Protein AF-A0A815WQB6-F1 (afdb_monomer)

Foldseek 3Di:
DDPDDPPDDPDDLVPDPQLVCLQVVHDSDCVVVVVVVVVLCVQLVDPDDDPVSVVVSVVVVVVVVVVVVVCVVVVNDDDDDDPVVVVVSVVVSCVSPVD

Secondary structure (DSSP, 8-state):
------PPPSS-GGGSTTHHHHHTT--SSSHHHHHHHHHHHHHH--SS--HHHHHHHHHHHHHHHHHHHHHHHTTPPPPPPPHHHHHHHHHHHHHHHH-

pLDDT: mean 89.4, std 11.17, range [44.22, 97.81]

Mean predicted aligned error: 6.38 Å

Structure (mmCIF, N/CA/C/O backbone):
data_AF-A0A815WQB6-F1
#
_entry.id   AF-A0A815WQB6-F1
#
loop_
_atom_site.group_PDB
_atom_site.id
_atom_site.type_symbol
_atom_site.label_atom_id
_atom_site.label_alt_id
_atom_site.label_comp_id
_atom_site.label_asym_id
_atom_site.label_entity_id
_ato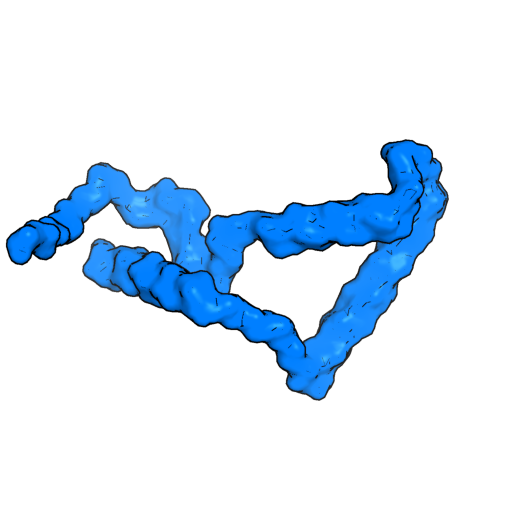m_site.label_seq_id
_atom_site.pdbx_PDB_ins_code
_atom_site.Cartn_x
_atom_site.Cartn_y
_atom_site.Cartn_z
_atom_site.occupancy
_atom_site.B_iso_or_equiv
_atom_site.auth_seq_id
_atom_site.auth_comp_id
_atom_site.auth_asym_id
_atom_site.auth_atom_id
_atom_site.pdbx_PDB_model_num
ATOM 1 N N . ASN A 1 1 ? 22.387 13.788 -32.265 1.00 44.22 1 ASN A N 1
ATOM 2 C CA . ASN A 1 1 ? 23.661 13.842 -31.507 1.00 44.22 1 ASN A CA 1
ATOM 3 C C . ASN A 1 1 ? 23.358 14.444 -30.141 1.00 44.22 1 ASN A C 1
ATOM 5 O O . ASN A 1 1 ? 23.039 15.615 -30.108 1.00 44.22 1 ASN A O 1
ATOM 9 N N . LEU A 1 2 ? 23.217 13.725 -29.022 1.00 44.25 2 LEU A N 1
ATOM 10 C CA . LEU A 1 2 ? 24.049 12.668 -28.434 1.00 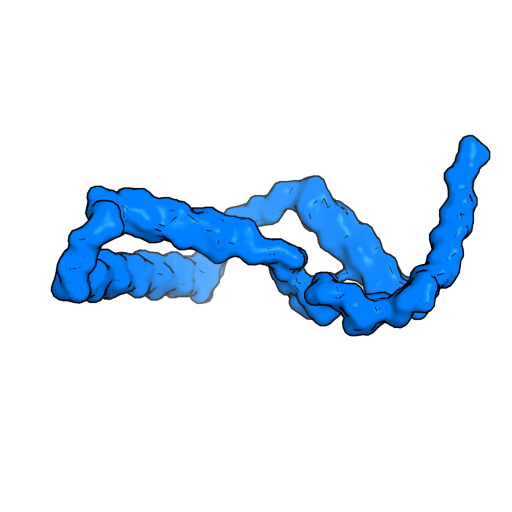44.25 2 LEU A CA 1
ATOM 11 C C . LEU A 1 2 ? 23.166 11.519 -27.897 1.00 44.25 2 LEU A C 1
ATOM 13 O O . LEU A 1 2 ? 22.707 11.538 -26.757 1.00 44.25 2 LEU A O 1
ATOM 17 N N . GLY A 1 3 ? 22.919 10.501 -28.722 1.00 46.59 3 GLY A N 1
ATOM 18 C CA . GLY A 1 3 ? 22.377 9.223 -28.258 1.00 46.59 3 GLY A CA 1
ATOM 19 C C . GLY A 1 3 ? 23.493 8.423 -27.597 1.00 46.59 3 GLY A C 1
ATOM 20 O O . GLY A 1 3 ? 24.026 7.499 -28.203 1.00 46.59 3 GLY A O 1
ATOM 21 N N . GLY A 1 4 ? 23.909 8.823 -26.394 1.00 53.75 4 GLY A N 1
ATOM 22 C CA . GLY A 1 4 ? 24.901 8.073 -25.633 1.00 53.75 4 GLY A CA 1
ATOM 23 C C . GLY A 1 4 ? 24.378 6.662 -25.372 1.00 53.75 4 GLY A C 1
ATOM 24 O O . GLY A 1 4 ? 23.362 6.496 -24.692 1.00 53.75 4 GLY A O 1
ATOM 25 N N . ARG A 1 5 ? 25.051 5.640 -25.921 1.00 61.66 5 ARG A N 1
ATOM 26 C CA . ARG A 1 5 ? 24.864 4.247 -25.491 1.00 61.66 5 ARG A CA 1
ATOM 27 C C . ARG A 1 5 ? 24.966 4.242 -23.968 1.00 61.66 5 ARG A C 1
ATOM 29 O O . ARG A 1 5 ? 25.966 4.708 -23.428 1.00 61.66 5 ARG A O 1
ATOM 36 N N . ARG A 1 6 ? 23.929 3.760 -23.277 1.00 67.50 6 ARG A N 1
ATOM 37 C CA . ARG A 1 6 ? 23.993 3.588 -21.822 1.00 67.50 6 ARG A CA 1
ATOM 38 C C . ARG A 1 6 ? 25.177 2.675 -21.531 1.00 67.50 6 ARG A C 1
ATOM 40 O O . ARG A 1 6 ? 25.174 1.524 -21.960 1.00 67.50 6 ARG A O 1
ATOM 47 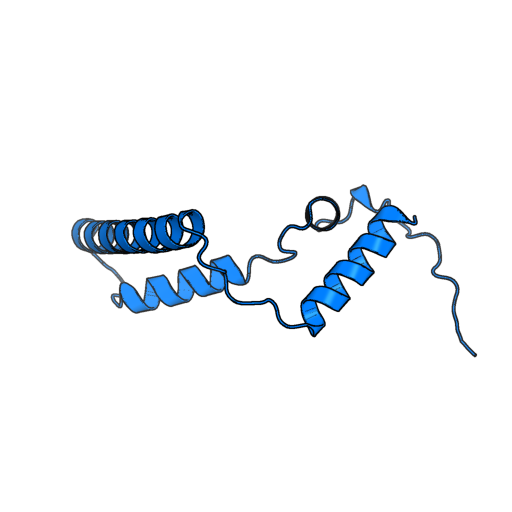N N . GLY A 1 7 ? 26.201 3.218 -20.877 1.00 72.19 7 GLY A N 1
ATOM 48 C CA . GLY A 1 7 ? 27.326 2.425 -20.403 1.00 72.19 7 GLY A CA 1
ATOM 49 C C . GLY A 1 7 ? 26.828 1.346 -19.447 1.00 72.19 7 GLY A C 1
ATOM 50 O O . GLY A 1 7 ? 25.775 1.507 -18.819 1.00 72.19 7 GLY A O 1
ATOM 51 N N . LYS A 1 8 ? 27.574 0.243 -19.344 1.00 78.31 8 LYS A N 1
ATOM 52 C CA . LYS A 1 8 ? 27.279 -0.773 -18.331 1.00 78.31 8 LYS A CA 1
ATOM 53 C C . LYS A 1 8 ? 27.293 -0.101 -16.949 1.00 78.31 8 LYS A C 1
ATOM 55 O O . LYS A 1 8 ? 28.208 0.684 -16.682 1.00 78.31 8 LYS A O 1
ATOM 60 N N . PRO A 1 9 ? 26.286 -0.347 -16.095 1.00 82.38 9 PRO A N 1
ATOM 61 C CA . PRO A 1 9 ? 26.269 0.226 -14.759 1.00 82.38 9 PRO A CA 1
ATOM 62 C C . PRO A 1 9 ? 27.495 -0.259 -13.977 1.00 82.38 9 PRO A C 1
ATOM 64 O O . PRO A 1 9 ? 27.940 -1.392 -14.143 1.00 82.38 9 PRO A O 1
ATOM 67 N N . LYS A 1 10 ? 28.046 0.608 -13.119 1.00 87.44 10 LYS A N 1
ATOM 68 C CA . LYS A 1 10 ? 29.211 0.278 -12.277 1.00 87.44 10 LYS A CA 1
ATOM 69 C C . LYS A 1 10 ? 28.921 -0.869 -11.302 1.00 87.44 10 LYS A C 1
ATOM 71 O O . LYS A 1 10 ? 29.827 -1.606 -10.933 1.00 87.44 10 LYS A O 1
ATOM 76 N N . PHE A 1 11 ? 27.661 -1.002 -10.898 1.00 87.25 11 PHE A N 1
ATOM 77 C CA . PHE A 1 11 ? 27.178 -2.034 -9.993 1.00 87.25 11 PHE A CA 1
ATOM 78 C C . PHE A 1 11 ? 26.100 -2.861 -10.679 1.00 87.25 11 PHE A C 1
ATOM 80 O O . PHE A 1 11 ? 25.344 -2.338 -11.502 1.00 87.25 11 PHE A O 1
ATOM 87 N N . SER A 1 12 ? 26.029 -4.139 -10.307 1.00 89.31 12 SER A N 1
ATOM 88 C CA . SER A 1 12 ? 24.992 -5.050 -10.785 1.00 89.31 12 SER A CA 1
ATOM 89 C C . SER A 1 12 ? 23.605 -4.472 -10.524 1.00 89.31 12 SER A C 1
ATOM 91 O O . SER A 1 12 ? 23.364 -3.900 -9.461 1.00 89.31 12 SER A O 1
ATOM 93 N N . LEU A 1 13 ? 22.678 -4.642 -11.466 1.00 87.69 13 LEU A N 1
ATOM 94 C CA . LEU A 1 13 ? 21.310 -4.139 -11.311 1.00 87.69 13 LEU A CA 1
ATOM 95 C C . LEU A 1 13 ? 20.587 -4.775 -10.121 1.00 87.69 13 LEU A C 1
ATOM 97 O O . LEU A 1 13 ? 19.791 -4.109 -9.476 1.00 87.69 13 LEU A O 1
ATOM 101 N N . GLN A 1 14 ? 20.932 -6.015 -9.775 1.00 89.81 14 GLN A N 1
ATOM 102 C CA . GLN A 1 14 ? 20.416 -6.746 -8.616 1.00 89.81 14 GLN A CA 1
ATOM 103 C C . GLN A 1 14 ? 20.746 -6.062 -7.281 1.00 89.81 14 GLN A C 1
ATOM 105 O O . GLN A 1 14 ? 20.065 -6.301 -6.293 1.00 89.81 14 GLN A O 1
ATOM 110 N N . LEU A 1 15 ? 21.770 -5.201 -7.247 1.00 90.44 15 LEU A N 1
ATOM 111 C CA . LEU A 1 15 ? 22.125 -4.414 -6.064 1.00 90.44 15 LEU A CA 1
ATOM 112 C C . LEU A 1 15 ? 21.294 -3.133 -5.930 1.00 90.44 15 LEU A C 1
ATOM 114 O O . LEU A 1 15 ? 21.482 -2.386 -4.976 1.00 90.44 15 LEU A O 1
ATOM 118 N N . TRP A 1 16 ? 20.425 -2.819 -6.891 1.00 89.94 16 TRP A N 1
ATOM 119 C CA . TRP A 1 16 ? 19.583 -1.633 -6.800 1.00 89.94 16 TRP A CA 1
ATOM 120 C C . TRP A 1 16 ? 18.389 -1.923 -5.893 1.00 89.94 16 TRP A C 1
ATOM 122 O O . TRP A 1 16 ? 17.645 -2.868 -6.142 1.00 89.94 16 TRP A O 1
ATOM 132 N N . ASP A 1 17 ? 18.127 -1.043 -4.926 1.00 88.50 17 ASP A N 1
ATOM 133 C CA . ASP A 1 17 ? 17.042 -1.190 -3.938 1.00 88.50 17 ASP A CA 1
ATOM 134 C C . ASP A 1 17 ? 15.652 -1.443 -4.551 1.00 88.50 17 ASP A C 1
ATOM 136 O O . ASP A 1 17 ? 14.765 -2.027 -3.929 1.00 88.50 17 ASP A O 1
ATOM 140 N N . ILE A 1 18 ? 15.438 -0.989 -5.788 1.00 89.81 18 ILE A N 1
ATOM 141 C CA . ILE A 1 18 ? 14.163 -1.116 -6.500 1.00 89.81 18 ILE A CA 1
ATOM 142 C C . ILE A 1 18 ? 14.111 -2.298 -7.472 1.00 89.81 18 ILE A C 1
ATOM 144 O O . ILE A 1 18 ? 13.057 -2.510 -8.069 1.00 89.81 18 ILE A O 1
ATOM 148 N N . TYR A 1 19 ? 15.210 -3.029 -7.680 1.00 92.50 19 TYR A N 1
ATOM 149 C CA . TYR A 1 19 ? 15.315 -4.046 -8.731 1.00 92.50 19 TYR A CA 1
ATOM 150 C C . TYR A 1 19 ? 14.215 -5.097 -8.616 1.00 92.50 19 TYR A C 1
ATOM 152 O O . TYR A 1 19 ? 13.412 -5.247 -9.537 1.00 92.50 19 TYR A O 1
ATOM 160 N N . GLU A 1 20 ? 14.110 -5.728 -7.445 1.00 92.94 20 GLU A N 1
ATOM 161 C CA . GLU A 1 20 ? 13.125 -6.780 -7.190 1.00 92.94 20 GLU A CA 1
ATOM 162 C C . GLU A 1 20 ? 11.691 -6.263 -7.369 1.00 92.94 20 GLU A C 1
ATOM 164 O O . GLU A 1 20 ? 10.845 -6.882 -8.009 1.00 92.94 20 GLU A O 1
ATOM 169 N N . ARG A 1 21 ? 11.425 -5.045 -6.884 1.00 92.88 21 ARG A N 1
ATOM 170 C CA . ARG A 1 21 ? 10.113 -4.405 -7.033 1.00 92.88 21 ARG A CA 1
ATOM 171 C C . ARG A 1 21 ? 9.765 -4.149 -8.495 1.00 92.88 21 ARG A C 1
ATOM 173 O O . ARG A 1 21 ? 8.611 -4.294 -8.876 1.00 92.88 21 ARG A O 1
ATOM 180 N N . VAL A 1 22 ? 10.741 -3.757 -9.310 1.00 93.06 22 VAL A N 1
ATOM 181 C CA . VAL A 1 22 ? 10.539 -3.473 -10.735 1.00 93.06 22 VAL A CA 1
ATOM 182 C C . VAL A 1 22 ? 10.283 -4.754 -11.529 1.00 93.06 22 VAL A C 1
ATOM 184 O O . VAL A 1 22 ? 9.404 -4.750 -12.390 1.00 93.06 22 VAL A O 1
ATOM 187 N N . ILE A 1 23 ? 11.010 -5.844 -11.261 1.00 92.88 23 ILE A N 1
ATOM 188 C CA . ILE A 1 23 ? 10.803 -7.111 -11.984 1.00 92.88 23 ILE A CA 1
ATOM 189 C C . ILE A 1 23 ? 9.479 -7.787 -11.595 1.00 92.88 23 ILE A C 1
ATOM 191 O O . ILE A 1 23 ? 8.833 -8.375 -12.461 1.00 92.88 23 ILE A O 1
ATOM 195 N N . GLN A 1 24 ? 9.034 -7.618 -10.344 1.00 93.12 24 GLN A N 1
ATOM 196 C CA . GLN A 1 24 ? 7.768 -8.144 -9.816 1.00 93.12 24 GLN A CA 1
ATOM 197 C C . GLN A 1 24 ? 6.544 -7.231 -10.063 1.00 93.12 24 GLN A C 1
ATOM 199 O O . GLN A 1 24 ? 5.470 -7.494 -9.529 1.00 93.12 24 GLN A O 1
ATOM 204 N N . ASP A 1 25 ? 6.683 -6.142 -10.830 1.00 90.81 25 ASP A N 1
ATOM 205 C CA . ASP A 1 25 ? 5.617 -5.146 -11.068 1.00 90.81 25 ASP A CA 1
ATOM 206 C C . ASP A 1 25 ? 5.016 -4.525 -9.784 1.00 90.81 25 ASP A C 1
ATOM 208 O O . ASP A 1 25 ? 3.860 -4.090 -9.749 1.00 90.81 25 ASP A O 1
ATOM 212 N N . LEU A 1 26 ? 5.811 -4.428 -8.717 1.00 91.19 26 LEU A N 1
ATOM 213 C CA . LEU A 1 26 ? 5.419 -3.813 -7.451 1.00 91.19 26 LEU A CA 1
ATOM 214 C C . LEU A 1 26 ? 5.592 -2.287 -7.462 1.00 91.19 26 LEU A C 1
ATOM 216 O O . LEU A 1 26 ? 6.259 -1.687 -8.311 1.00 91.19 26 LEU A O 1
ATOM 220 N N . SER A 1 27 ? 5.008 -1.617 -6.462 1.00 88.31 27 SER A N 1
ATOM 221 C CA . SER A 1 27 ? 5.228 -0.183 -6.274 1.00 88.31 27 SER A CA 1
ATOM 222 C C . SER A 1 27 ? 6.703 0.106 -5.972 1.00 88.31 27 SER A C 1
ATOM 224 O O . SER A 1 27 ? 7.308 -0.505 -5.089 1.00 88.31 27 SER A O 1
ATOM 226 N N . ARG A 1 28 ? 7.271 1.079 -6.693 1.00 89.56 28 ARG A N 1
ATOM 227 C CA . ARG A 1 28 ? 8.667 1.524 -6.528 1.00 89.56 28 ARG A CA 1
ATOM 228 C C . ARG A 1 28 ? 8.919 2.272 -5.224 1.00 89.56 28 ARG A C 1
ATOM 230 O O . ARG A 1 28 ? 10.037 2.266 -4.732 1.00 89.56 28 ARG A O 1
ATOM 237 N N . SER A 1 29 ? 7.892 2.936 -4.704 1.00 87.12 29 SER A N 1
ATOM 238 C CA . SER A 1 29 ? 7.947 3.688 -3.456 1.00 87.12 29 SER A CA 1
ATOM 239 C C . SER A 1 29 ? 6.802 3.295 -2.526 1.00 87.12 29 SER A C 1
ATOM 241 O O . SER A 1 29 ? 5.859 2.590 -2.908 1.00 87.12 29 SER A O 1
ATOM 243 N N . ASN A 1 30 ? 6.901 3.772 -1.293 1.00 89.75 30 ASN A N 1
ATOM 244 C CA . ASN A 1 30 ? 5.941 3.628 -0.205 1.00 89.75 30 ASN A CA 1
ATOM 245 C C . ASN A 1 30 ? 4.849 4.722 -0.209 1.00 89.75 30 ASN A C 1
ATOM 247 O O . ASN A 1 30 ? 4.040 4.743 0.711 1.00 89.75 30 ASN A O 1
ATOM 251 N N . ASN A 1 31 ? 4.758 5.591 -1.228 1.00 90.19 31 ASN A N 1
ATOM 252 C CA . ASN A 1 31 ? 3.812 6.725 -1.254 1.00 90.19 31 ASN A CA 1
ATOM 253 C C . ASN A 1 31 ? 2.352 6.324 -0.970 1.00 90.19 31 ASN A C 1
ATOM 255 O O . ASN A 1 31 ? 1.592 7.097 -0.394 1.00 90.19 31 ASN A O 1
ATOM 259 N N . ALA A 1 32 ? 1.932 5.131 -1.403 1.00 89.56 32 ALA A N 1
ATOM 260 C CA . ALA A 1 32 ? 0.588 4.627 -1.120 1.00 89.56 32 ALA A CA 1
ATOM 261 C C . ALA A 1 32 ? 0.381 4.368 0.382 1.00 89.56 32 ALA A C 1
ATOM 263 O O . ALA A 1 32 ? -0.670 4.701 0.924 1.00 89.56 32 ALA A O 1
ATOM 264 N N . VAL A 1 33 ? 1.403 3.827 1.050 1.00 92.38 33 VAL A N 1
ATOM 265 C CA . VAL A 1 33 ? 1.424 3.606 2.499 1.00 92.38 33 VAL A CA 1
ATOM 266 C C . VAL A 1 33 ? 1.441 4.949 3.222 1.00 92.38 33 VAL A C 1
ATOM 268 O O . VAL A 1 33 ? 0.597 5.176 4.077 1.00 92.38 33 VAL A O 1
ATOM 271 N N . GLU A 1 34 ? 2.306 5.885 2.830 1.00 95.62 34 GLU A N 1
ATOM 272 C CA . GLU A 1 34 ? 2.348 7.235 3.417 1.00 95.62 34 GLU A CA 1
ATOM 273 C C . GLU A 1 34 ? 1.005 7.966 3.280 1.00 95.62 34 GLU A C 1
ATOM 275 O O . GLU A 1 34 ? 0.499 8.544 4.242 1.00 95.62 34 GLU A O 1
ATOM 280 N N . GLY A 1 35 ? 0.379 7.880 2.102 1.00 94.81 35 GLY A N 1
ATOM 281 C CA . GLY A 1 35 ? -0.953 8.426 1.860 1.00 94.81 35 GLY A CA 1
ATOM 282 C C . GLY A 1 35 ? -2.026 7.776 2.737 1.00 94.81 35 GLY A C 1
ATOM 283 O O . GLY A 1 35 ? -2.898 8.477 3.257 1.00 94.81 35 GLY A O 1
ATOM 284 N N . TRP A 1 36 ? -1.952 6.458 2.951 1.00 94.81 36 TRP A N 1
ATOM 285 C CA . TRP A 1 36 ? -2.846 5.760 3.875 1.00 94.81 36 TRP A CA 1
ATOM 286 C C . TRP A 1 36 ? -2.610 6.189 5.330 1.00 94.81 36 TRP A C 1
ATOM 288 O O . TRP A 1 36 ? -3.582 6.533 6.000 1.00 94.81 36 TRP A O 1
ATOM 298 N N . HIS A 1 37 ? -1.355 6.272 5.792 1.00 95.44 37 HIS A N 1
ATOM 299 C CA . HIS A 1 37 ? -1.002 6.765 7.131 1.00 95.44 37 HIS A CA 1
ATOM 300 C C . HIS A 1 37 ? -1.539 8.183 7.354 1.00 95.44 37 HIS A C 1
ATOM 302 O O . HIS A 1 37 ? -2.165 8.456 8.375 1.00 95.44 37 HIS A O 1
ATOM 308 N N . HIS A 1 38 ? -1.361 9.078 6.381 1.00 96.19 38 HIS A N 1
ATOM 309 C CA . HIS A 1 38 ? -1.885 10.441 6.446 1.00 96.19 38 HIS A CA 1
ATOM 310 C C . HIS A 1 38 ? -3.420 10.459 6.543 1.00 96.19 38 HIS A C 1
ATOM 312 O O . HIS A 1 38 ? -3.993 11.123 7.408 1.00 96.19 38 HIS A O 1
ATOM 318 N N . ALA A 1 39 ? -4.110 9.683 5.703 1.00 94.81 39 ALA A N 1
ATOM 319 C CA . ALA A 1 39 ? -5.566 9.571 5.750 1.00 94.81 39 ALA A CA 1
ATOM 320 C C . ALA A 1 39 ? -6.074 8.920 7.048 1.00 94.81 39 ALA A C 1
ATOM 322 O O . ALA A 1 39 ? -7.152 9.266 7.529 1.00 94.81 39 ALA A O 1
ATOM 323 N N . PHE A 1 40 ? -5.343 7.954 7.604 1.00 95.38 40 PHE A N 1
ATOM 324 C CA . PHE A 1 40 ? -5.671 7.321 8.878 1.00 95.38 40 PHE A CA 1
ATOM 325 C C . PHE A 1 40 ? -5.475 8.292 10.045 1.00 95.38 40 PHE A C 1
ATOM 327 O O . PHE A 1 40 ? -6.390 8.456 10.845 1.00 95.38 40 PHE A O 1
ATOM 334 N N . ASN A 1 41 ? -4.361 9.026 10.087 1.00 94.94 41 ASN A N 1
ATOM 335 C CA . ASN A 1 41 ? -4.121 10.070 11.087 1.00 94.94 41 ASN A CA 1
ATOM 336 C C . ASN A 1 41 ? -5.231 11.130 11.079 1.00 94.94 41 ASN A C 1
ATOM 338 O O . ASN A 1 41 ? -5.735 11.496 12.139 1.00 94.94 41 ASN A O 1
ATOM 342 N N . ASN A 1 42 ? -5.684 11.549 9.893 1.00 94.25 42 ASN A N 1
ATOM 343 C CA . ASN A 1 42 ? -6.818 12.466 9.763 1.00 94.25 42 ASN A CA 1
ATOM 344 C C . ASN A 1 42 ? -8.141 11.861 10.254 1.00 94.25 42 ASN A C 1
ATOM 346 O O . ASN A 1 42 ? -8.977 12.585 10.780 1.00 94.25 42 ASN A O 1
ATOM 350 N N . ARG A 1 43 ? -8.345 10.546 10.111 1.00 93.38 43 ARG A N 1
ATOM 351 C CA . ARG A 1 43 ? -9.538 9.844 10.621 1.00 93.38 43 ARG A CA 1
ATOM 352 C C . ARG A 1 43 ? -9.505 9.647 12.134 1.00 93.38 43 ARG A C 1
ATOM 354 O O . ARG A 1 43 ? -10.545 9.748 12.777 1.00 93.38 43 ARG A O 1
ATOM 361 N N . VAL A 1 44 ? -8.329 9.379 12.699 1.00 95.25 44 VAL A N 1
ATOM 362 C CA . VAL A 1 44 ? -8.123 9.346 14.152 1.00 95.25 44 VAL A CA 1
ATOM 363 C C . VAL A 1 44 ? -8.353 10.740 14.736 1.00 95.25 44 VAL A C 1
ATOM 365 O O . VAL A 1 44 ? -8.990 10.852 15.778 1.00 95.25 44 VAL A O 1
ATOM 368 N N . SER A 1 45 ? -7.869 11.791 14.057 1.00 92.56 45 SER A N 1
ATOM 369 C CA . SER A 1 45 ? -8.073 13.215 14.377 1.00 92.56 45 SER A CA 1
ATOM 370 C C . SER A 1 45 ? -7.757 13.604 15.831 1.00 92.56 45 SER A C 1
ATOM 372 O O . SER A 1 45 ? -8.260 14.601 16.350 1.00 92.56 45 SER A O 1
ATOM 374 N N . ILE A 1 46 ? -6.929 12.812 16.514 1.00 92.56 46 ILE A N 1
ATOM 375 C CA . ILE A 1 46 ? -6.545 12.995 17.913 1.00 92.56 46 ILE A CA 1
ATOM 376 C C . ILE A 1 46 ? -5.028 12.839 17.985 1.00 92.56 46 ILE A C 1
ATOM 378 O O . ILE A 1 46 ? -4.493 11.817 17.567 1.00 92.56 46 ILE A O 1
ATOM 382 N N . LYS A 1 47 ? -4.339 13.837 18.549 1.00 90.69 47 LYS A N 1
ATOM 383 C CA . LYS A 1 47 ? -2.870 13.854 18.659 1.00 90.69 47 LYS A CA 1
ATOM 384 C C . LYS A 1 47 ? -2.325 12.726 19.549 1.00 90.69 47 LYS A C 1
ATOM 386 O O . LYS A 1 47 ? -1.314 12.118 19.221 1.00 90.69 47 LYS A O 1
ATOM 391 N N . HIS A 1 48 ? -3.013 12.444 20.658 1.00 94.25 48 HIS A N 1
ATOM 392 C CA . HIS A 1 48 ? -2.646 11.411 21.634 1.00 94.25 48 HIS A CA 1
ATOM 393 C C . HIS A 1 48 ? -3.890 10.606 22.057 1.00 94.25 48 HIS A C 1
ATOM 395 O O . HIS A 1 48 ? -4.480 10.875 23.107 1.00 94.25 48 HIS A O 1
ATOM 401 N N . PRO A 1 49 ? -4.377 9.674 21.220 1.00 93.50 49 PRO A N 1
ATOM 402 C CA . PRO A 1 49 ? -5.538 8.862 21.559 1.00 93.50 49 PRO A CA 1
ATOM 403 C C . PRO A 1 49 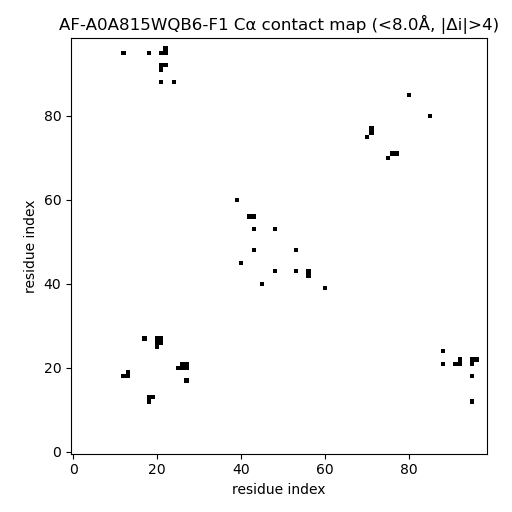? -5.186 7.871 22.672 1.00 93.50 49 PRO A C 1
ATOM 405 O O . PRO A 1 49 ? -4.104 7.289 22.682 1.00 93.50 49 PRO A O 1
ATOM 408 N N . SER A 1 50 ? -6.126 7.621 23.588 1.00 97.31 50 SER A N 1
ATOM 409 C CA . SER A 1 50 ? -6.004 6.467 24.481 1.00 97.31 50 SER A CA 1
ATOM 410 C C . SER A 1 50 ? -6.047 5.169 23.671 1.00 97.31 50 SER A C 1
ATOM 412 O O . SER A 1 50 ? -6.646 5.129 22.592 1.00 97.31 50 SER A O 1
ATOM 414 N N . ILE A 1 51 ? -5.480 4.090 24.214 1.00 96.75 51 ILE A N 1
ATOM 415 C CA . ILE A 1 51 ? -5.452 2.770 23.560 1.00 96.75 51 ILE A CA 1
ATOM 416 C C . ILE A 1 51 ? -6.860 2.345 23.121 1.00 96.75 51 ILE A C 1
ATOM 418 O O . ILE A 1 51 ? -7.053 1.928 21.985 1.00 96.75 51 ILE A O 1
ATOM 422 N N . THR A 1 52 ? -7.875 2.545 23.965 1.00 97.81 52 THR A N 1
ATOM 423 C CA . THR A 1 52 ? -9.270 2.216 23.636 1.00 97.81 52 THR A CA 1
ATOM 424 C C . THR A 1 52 ? -9.811 3.028 22.457 1.00 97.81 52 THR A C 1
ATOM 426 O O . THR A 1 52 ? -10.540 2.494 21.621 1.00 97.81 52 THR A O 1
ATOM 429 N N . LYS A 1 53 ? -9.481 4.325 22.365 1.00 95.75 53 LYS A N 1
ATOM 430 C CA . LYS A 1 53 ? -9.898 5.170 21.232 1.00 95.75 53 LYS A CA 1
ATOM 431 C C . LYS A 1 53 ? -9.174 4.761 19.953 1.00 95.75 53 LYS A C 1
ATOM 433 O O . LYS A 1 53 ? -9.815 4.663 18.908 1.00 95.75 53 LYS A O 1
ATOM 438 N N . LEU A 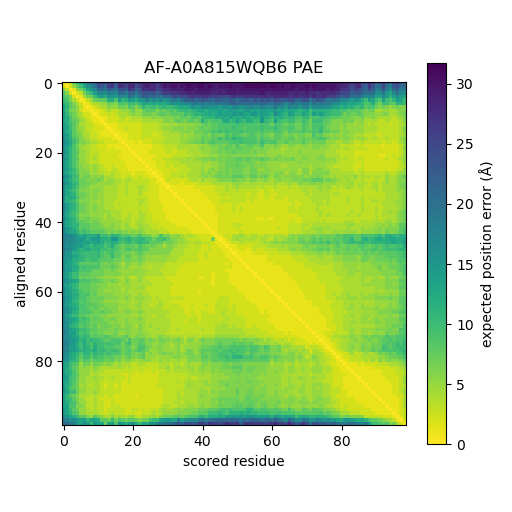1 54 ? -7.876 4.478 20.047 1.00 96.25 54 LEU A N 1
ATOM 439 C CA . LEU A 1 54 ? -7.081 3.999 18.922 1.00 96.25 54 LEU A CA 1
ATOM 440 C C . LEU A 1 54 ? -7.608 2.654 18.405 1.00 96.25 54 LEU A C 1
ATOM 442 O O . LEU A 1 54 ? -7.861 2.531 17.211 1.00 96.25 54 LEU A O 1
ATOM 446 N N . ALA A 1 55 ? -7.878 1.694 19.292 1.00 97.44 55 ALA A N 1
ATOM 447 C CA . ALA A 1 55 ? -8.441 0.392 18.936 1.00 97.44 55 ALA A CA 1
ATOM 448 C C . ALA A 1 55 ? -9.778 0.531 18.191 1.00 97.44 55 ALA A C 1
ATOM 450 O O . ALA A 1 55 ? -9.974 -0.088 17.150 1.00 97.44 55 ALA A O 1
ATOM 451 N N . LYS A 1 56 ? -10.672 1.416 18.653 1.00 96.88 56 LYS A N 1
ATOM 452 C CA . LYS A 1 56 ? -11.929 1.712 17.942 1.00 96.88 56 LYS A CA 1
ATOM 453 C C . LYS A 1 56 ? -11.690 2.277 16.540 1.00 96.88 56 LYS A C 1
ATOM 455 O O . LYS A 1 56 ? -12.431 1.938 15.621 1.00 96.88 56 LYS A O 1
ATOM 460 N N . CYS A 1 57 ? -10.682 3.131 16.362 1.00 96.56 57 CYS A N 1
ATOM 461 C CA . CYS A 1 57 ? -10.330 3.662 15.043 1.00 96.56 57 CYS A CA 1
ATOM 462 C C . CYS A 1 57 ? -9.763 2.569 14.129 1.00 96.56 57 CYS A C 1
ATOM 464 O O . CYS A 1 57 ? -10.154 2.501 12.969 1.00 96.56 57 CYS A O 1
ATOM 466 N N . ILE A 1 58 ? -8.910 1.687 14.660 1.00 96.62 58 ILE A N 1
ATOM 467 C CA . ILE A 1 58 ? -8.353 0.545 13.923 1.00 96.62 58 ILE A CA 1
ATOM 468 C C . ILE A 1 58 ? -9.466 -0.409 13.476 1.00 96.62 58 ILE A C 1
ATOM 470 O O . ILE A 1 58 ? -9.508 -0.771 12.307 1.00 96.62 58 ILE A O 1
ATOM 474 N N . LEU A 1 59 ? -10.415 -0.752 14.352 1.00 97.75 59 LEU A N 1
ATOM 475 C CA . LEU A 1 59 ? -11.540 -1.629 13.998 1.00 97.75 59 LEU A CA 1
ATOM 476 C C . LEU A 1 59 ? -12.402 -1.044 12.869 1.00 97.75 59 LEU A C 1
ATOM 478 O O . LEU A 1 59 ? -12.806 -1.757 11.950 1.00 97.75 59 LEU A O 1
ATOM 482 N N . ARG A 1 60 ? -12.652 0.272 12.900 1.00 96.38 60 ARG A N 1
ATOM 483 C CA . ARG A 1 60 ? -13.359 0.974 11.814 1.00 96.38 60 ARG A CA 1
ATOM 484 C C . ARG A 1 60 ? -12.559 0.961 10.513 1.00 96.38 60 ARG A C 1
ATOM 486 O O . ARG A 1 60 ? -13.139 0.785 9.445 1.00 96.38 60 ARG A O 1
ATOM 493 N N . GLU A 1 61 ? -11.245 1.152 10.599 1.00 96.12 61 GLU A N 1
ATOM 494 C CA . GLU A 1 61 ? -10.350 1.097 9.443 1.00 96.12 61 GLU A CA 1
ATOM 495 C C . GLU A 1 61 ? -10.336 -0.292 8.807 1.00 96.12 61 GLU A C 1
ATOM 497 O O . GLU A 1 61 ? -10.455 -0.403 7.589 1.00 96.12 61 GLU A O 1
ATOM 502 N N . GLN A 1 62 ? -10.267 -1.337 9.632 1.00 97.00 62 GLN A N 1
ATOM 503 C CA . GLN A 1 62 ? -10.336 -2.725 9.195 1.00 97.00 62 GLN A CA 1
ATOM 504 C C . GLN A 1 62 ? -11.665 -3.017 8.492 1.00 97.00 62 GLN A C 1
ATOM 506 O O . GLN A 1 62 ? -11.653 -3.520 7.374 1.00 97.00 62 GLN A O 1
ATOM 511 N N . SER A 1 63 ? -12.795 -2.615 9.084 1.00 97.56 63 SER A N 1
ATOM 512 C CA . SER A 1 63 ? -14.119 -2.799 8.463 1.00 97.56 63 SER A CA 1
ATOM 513 C C . SER A 1 63 ? -14.184 -2.145 7.076 1.00 97.56 63 SER A C 1
ATOM 515 O O . SER A 1 63 ? -14.720 -2.706 6.124 1.00 97.56 63 SER A O 1
ATOM 517 N N . ARG A 1 64 ? -13.598 -0.948 6.928 1.00 95.00 64 ARG A N 1
ATOM 518 C CA . ARG A 1 64 ? -13.524 -0.253 5.635 1.00 95.00 64 ARG A CA 1
ATOM 519 C C . ARG A 1 64 ? -12.639 -0.995 4.633 1.00 95.00 64 ARG A C 1
ATOM 521 O O . ARG A 1 64 ? -13.002 -1.090 3.464 1.00 95.00 64 ARG A O 1
ATOM 528 N N . PHE A 1 65 ? -11.502 -1.513 5.085 1.00 94.62 65 PHE A N 1
ATOM 529 C CA . PHE A 1 65 ? -10.590 -2.289 4.251 1.00 94.62 65 PHE A CA 1
ATOM 530 C C . PHE A 1 65 ? -11.228 -3.592 3.753 1.00 94.62 65 PHE A C 1
ATOM 532 O O . PHE A 1 65 ? -11.064 -3.948 2.587 1.00 94.62 65 PHE A O 1
ATOM 539 N N . GLU A 1 66 ? -11.987 -4.281 4.604 1.00 97.44 66 GLU A N 1
ATOM 540 C CA . GLU A 1 66 ? -12.736 -5.488 4.241 1.00 97.44 66 GLU A CA 1
ATOM 541 C C . GLU A 1 66 ? -13.779 -5.188 3.158 1.00 97.44 66 GLU A C 1
ATOM 543 O O . GLU A 1 66 ? -13.816 -5.878 2.141 1.00 97.44 66 GLU A O 1
ATOM 548 N N . ILE A 1 67 ? -14.544 -4.098 3.302 1.00 96.38 67 ILE A N 1
ATOM 549 C CA . ILE A 1 67 ? -15.505 -3.648 2.281 1.00 96.38 67 ILE A CA 1
ATOM 550 C C . ILE A 1 67 ? -14.806 -3.354 0.947 1.00 96.38 67 ILE A C 1
ATOM 552 O O . ILE A 1 67 ? -15.261 -3.805 -0.107 1.00 96.38 67 ILE A O 1
ATOM 556 N N . ASP A 1 68 ? -13.701 -2.604 0.972 1.00 94.06 68 ASP A N 1
ATOM 557 C CA . ASP A 1 68 ? -12.944 -2.280 -0.241 1.00 94.06 68 ASP A CA 1
ATOM 558 C C . ASP A 1 68 ? -12.366 -3.553 -0.895 1.00 94.06 68 ASP A C 1
ATOM 560 O O . ASP A 1 68 ? -12.371 -3.679 -2.121 1.00 94.06 68 ASP A O 1
ATOM 564 N N . THR A 1 69 ? -11.927 -4.524 -0.090 1.00 95.31 69 THR A N 1
ATOM 565 C CA . THR A 1 69 ? -11.408 -5.817 -0.561 1.00 95.31 69 THR A CA 1
ATOM 566 C C . THR A 1 69 ? -12.500 -6.656 -1.218 1.00 95.31 69 THR A C 1
ATOM 568 O O . THR A 1 69 ? -12.295 -7.157 -2.323 1.00 95.31 69 THR A O 1
ATOM 571 N N . GLU A 1 70 ? -13.672 -6.773 -0.593 1.00 97.19 70 GLU A N 1
ATOM 572 C CA . GLU A 1 70 ? -14.810 -7.498 -1.169 1.00 97.19 70 GLU A CA 1
ATOM 573 C C . GLU A 1 70 ? -15.308 -6.846 -2.457 1.00 97.19 70 GLU A C 1
ATOM 575 O O . GLU A 1 70 ? -15.587 -7.529 -3.441 1.00 97.19 70 GLU A O 1
ATOM 580 N N . ARG A 1 71 ? -15.315 -5.510 -2.519 1.00 95.81 71 ARG A N 1
ATOM 581 C CA . ARG A 1 71 ? -15.635 -4.791 -3.755 1.00 95.81 71 ARG A CA 1
ATOM 582 C C . ARG A 1 71 ? -14.687 -5.161 -4.897 1.00 95.81 71 ARG A C 1
ATOM 584 O O . ARG A 1 71 ? -15.143 -5.318 -6.027 1.00 95.81 71 ARG A O 1
ATOM 591 N N . LEU A 1 72 ? -13.386 -5.274 -4.625 1.00 95.56 72 LEU A N 1
ATOM 592 C CA . LEU A 1 72 ? -12.401 -5.694 -5.627 1.00 95.56 72 LEU A CA 1
ATOM 593 C C . LEU A 1 72 ? -12.589 -7.169 -6.015 1.00 95.56 72 LEU A C 1
ATOM 595 O O . LEU A 1 72 ? -12.542 -7.492 -7.200 1.00 95.56 72 LEU A O 1
ATOM 599 N N . ARG A 1 73 ? -12.864 -8.051 -5.043 1.00 96.06 73 ARG A N 1
ATOM 600 C CA . ARG A 1 73 ? -13.168 -9.475 -5.288 1.00 96.06 73 ARG A CA 1
ATOM 601 C C . ARG A 1 73 ? -14.406 -9.662 -6.163 1.00 96.06 73 ARG A C 1
ATOM 603 O O . ARG A 1 73 ? -14.396 -10.509 -7.048 1.00 96.06 73 ARG A O 1
ATOM 610 N N . ALA A 1 74 ? -15.422 -8.821 -5.988 1.00 97.19 74 ALA A N 1
ATOM 611 C CA . ALA A 1 74 ? -16.638 -8.797 -6.802 1.00 97.19 74 ALA A C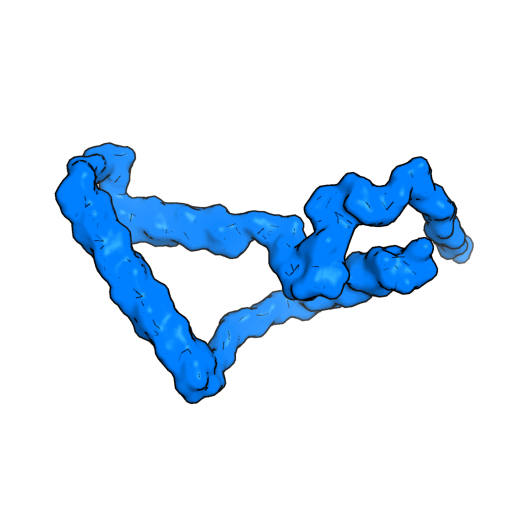A 1
ATOM 612 C C . ALA A 1 74 ? -16.437 -8.221 -8.225 1.00 97.19 74 ALA A C 1
ATOM 614 O O . ALA A 1 74 ? -17.410 -7.957 -8.929 1.00 97.19 74 ALA A O 1
ATOM 615 N N . GLY A 1 75 ? -15.193 -7.988 -8.659 1.00 95.81 75 GLY A N 1
ATOM 616 C CA . GLY A 1 75 ? -14.865 -7.463 -9.990 1.00 95.81 75 GLY A CA 1
ATOM 617 C C . GLY A 1 75 ? -14.792 -5.937 -10.069 1.00 95.81 75 GLY A C 1
ATOM 618 O O . GLY A 1 75 ? -14.593 -5.377 -11.154 1.00 95.81 75 GLY A O 1
ATOM 619 N N . GLY A 1 76 ? -14.913 -5.245 -8.932 1.00 94.50 76 GLY A N 1
ATOM 620 C CA . GLY A 1 76 ? -14.647 -3.817 -8.846 1.00 94.50 76 GLY A CA 1
ATOM 621 C C . GLY A 1 76 ? -13.225 -3.497 -9.304 1.00 94.50 76 GLY A C 1
ATOM 622 O O . GLY A 1 76 ? -12.275 -4.213 -9.001 1.00 94.50 76 GLY A O 1
ATOM 623 N N . GLN A 1 77 ? -13.073 -2.403 -10.045 1.00 89.62 77 GLN A N 1
ATOM 624 C CA . GLN A 1 77 ? -11.774 -2.006 -10.579 1.00 89.62 77 GLN A CA 1
ATOM 625 C C . GLN A 1 77 ? -11.096 -0.981 -9.663 1.00 89.62 77 GLN A C 1
ATOM 627 O O . GLN A 1 77 ? -11.748 -0.024 -9.222 1.00 89.62 77 GLN A O 1
ATOM 632 N N . PRO A 1 78 ? -9.790 -1.132 -9.382 1.00 86.88 78 PRO A N 1
ATOM 633 C CA . PRO A 1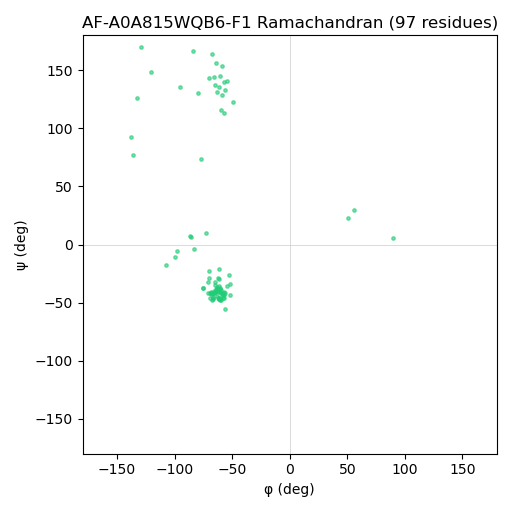 78 ? -9.044 -0.132 -8.638 1.00 86.88 78 PRO A CA 1
ATOM 634 C C . PRO A 1 78 ? -8.898 1.154 -9.459 1.00 86.88 78 PRO A C 1
ATOM 636 O O . PRO A 1 78 ? -9.065 1.185 -10.681 1.00 86.88 78 PRO A O 1
ATOM 639 N N . LYS A 1 79 ? -8.537 2.250 -8.784 1.00 85.62 79 LYS A N 1
ATOM 640 C CA . LYS A 1 79 ? -8.233 3.508 -9.473 1.00 85.62 79 LYS A CA 1
ATOM 641 C C . LYS A 1 79 ? -7.091 3.293 -10.464 1.00 85.62 79 LYS A C 1
ATOM 643 O O . LYS A 1 79 ? -6.022 2.807 -10.096 1.00 85.62 79 LYS A O 1
ATOM 648 N N . LYS A 1 80 ? -7.307 3.721 -11.708 1.00 87.75 80 LYS A N 1
ATOM 649 C CA . LYS A 1 80 ? -6.296 3.627 -12.760 1.00 87.75 80 LYS A CA 1
ATOM 650 C C . LYS A 1 80 ? -5.057 4.444 -12.394 1.00 87.75 80 LYS A C 1
ATOM 652 O O . LYS A 1 80 ? -5.151 5.596 -11.961 1.00 87.75 80 LYS A O 1
ATOM 657 N N . LYS A 1 81 ? -3.883 3.852 -12.612 1.00 87.62 81 LYS A N 1
ATOM 658 C CA . LYS A 1 81 ? -2.598 4.533 -12.462 1.00 87.62 81 LYS A CA 1
ATOM 659 C C . LYS A 1 81 ? -2.469 5.641 -13.511 1.00 87.62 81 LYS A C 1
ATOM 661 O O . LYS A 1 81 ? -2.930 5.515 -14.641 1.00 87.62 81 LYS A O 1
ATOM 666 N N . LYS A 1 82 ? -1.836 6.765 -13.156 1.00 91.75 82 LYS A N 1
ATOM 667 C CA . LYS A 1 82 ? -1.575 7.821 -14.148 1.00 91.75 82 LYS A CA 1
ATOM 668 C C . LYS A 1 82 ? -0.612 7.295 -15.215 1.00 91.75 82 LYS A C 1
ATOM 670 O O . LYS A 1 82 ? 0.418 6.707 -14.878 1.00 91.75 82 LYS A O 1
ATOM 675 N N . LYS A 1 83 ? -0.892 7.606 -16.485 1.00 93.88 83 LYS A N 1
ATOM 676 C CA . LYS A 1 83 ? -0.132 7.104 -17.643 1.00 93.88 83 LYS A CA 1
ATOM 677 C C . LYS A 1 83 ? 1.370 7.385 -17.567 1.00 93.88 83 LYS A C 1
ATOM 679 O O . LYS A 1 83 ? 2.181 6.554 -17.959 1.00 93.88 83 LYS A O 1
ATOM 684 N N . VAL A 1 84 ? 1.749 8.536 -17.013 1.00 94.38 84 VAL A N 1
ATOM 685 C CA . VAL A 1 84 ? 3.156 8.917 -16.809 1.00 94.38 84 VAL A CA 1
ATOM 686 C C . VAL A 1 84 ? 3.897 7.891 -15.945 1.00 94.38 84 VAL A C 1
ATOM 688 O O . VAL A 1 84 ? 5.024 7.521 -16.268 1.00 94.38 84 VAL A O 1
ATOM 691 N N . TYR A 1 85 ? 3.264 7.387 -14.881 1.00 91.75 85 TYR A N 1
ATOM 692 C CA . TYR A 1 85 ? 3.886 6.397 -14.004 1.00 91.75 85 TYR A CA 1
ATOM 693 C C . TYR A 1 85 ? 3.916 5.008 -14.637 1.00 91.75 85 TYR A C 1
ATOM 695 O O . TYR A 1 85 ? 4.931 4.337 -14.506 1.00 91.75 85 TYR A O 1
ATOM 703 N N . GLU A 1 86 ? 2.874 4.612 -15.374 1.00 92.00 86 GLU A N 1
ATOM 704 C CA . GLU A 1 86 ? 2.886 3.368 -16.164 1.00 92.00 86 GLU A CA 1
ATOM 705 C C . GLU A 1 86 ? 4.046 3.361 -17.173 1.00 92.00 86 GLU A C 1
ATOM 707 O O . GLU A 1 86 ? 4.806 2.399 -17.271 1.00 92.00 86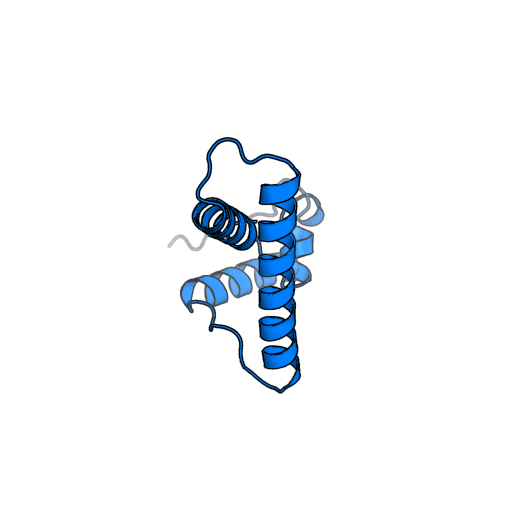 GLU A O 1
ATOM 712 N N . ASN A 1 87 ? 4.228 4.469 -17.898 1.00 94.00 87 ASN A N 1
ATOM 713 C CA . ASN A 1 87 ? 5.304 4.612 -18.876 1.00 94.00 87 ASN A CA 1
ATOM 714 C C . ASN A 1 87 ? 6.687 4.559 -18.211 1.00 94.00 87 ASN A C 1
ATOM 716 O O . ASN A 1 87 ? 7.627 3.998 -18.778 1.00 94.00 87 ASN A O 1
ATOM 720 N N . LEU A 1 88 ? 6.823 5.155 -17.024 1.00 92.56 88 LEU A N 1
ATOM 721 C CA . LEU A 1 88 ? 8.058 5.121 -16.249 1.00 92.56 88 LEU A CA 1
ATOM 722 C C . LEU A 1 88 ? 8.378 3.703 -15.761 1.00 92.56 88 LEU A C 1
ATOM 724 O O . LEU A 1 88 ? 9.510 3.258 -15.936 1.00 92.56 88 LEU A O 1
ATOM 728 N N . ASP A 1 89 ? 7.395 2.980 -15.225 1.00 92.56 89 ASP A N 1
ATOM 729 C CA . ASP A 1 89 ? 7.574 1.592 -14.782 1.00 92.56 89 ASP A CA 1
ATOM 730 C C . ASP A 1 89 ? 7.986 0.697 -15.952 1.00 92.56 89 ASP A C 1
ATOM 732 O O . ASP A 1 89 ? 8.979 -0.020 -15.863 1.00 92.56 89 ASP A O 1
ATOM 736 N N . GLY A 1 90 ? 7.309 0.820 -17.100 1.00 92.69 90 GLY A N 1
ATOM 737 C CA . GLY A 1 90 ? 7.657 0.057 -18.299 1.00 92.69 90 GLY A CA 1
ATOM 738 C C . GLY A 1 90 ? 9.068 0.362 -18.812 1.00 92.69 90 GLY A C 1
ATOM 739 O O . GLY A 1 90 ? 9.768 -0.530 -19.288 1.00 92.69 90 GLY A O 1
ATOM 740 N N . ARG A 1 91 ? 9.531 1.615 -18.697 1.00 91.88 91 ARG A N 1
ATOM 741 C CA . ARG A 1 91 ? 10.919 1.979 -19.027 1.00 91.88 91 ARG A CA 1
ATOM 742 C C . ARG A 1 91 ? 11.919 1.347 -18.063 1.00 91.88 91 ARG A C 1
ATOM 744 O O . ARG A 1 91 ? 12.962 0.894 -18.526 1.00 91.88 91 ARG A O 1
ATOM 751 N N . LEU A 1 92 ? 11.620 1.333 -16.767 1.00 91.19 92 LEU A N 1
ATOM 752 C CA . LEU A 1 92 ? 12.487 0.741 -15.746 1.00 91.19 92 LEU A CA 1
ATOM 753 C C . LEU A 1 92 ? 12.552 -0.779 -15.882 1.00 91.19 92 LEU A C 1
ATOM 755 O O . LEU A 1 92 ? 13.645 -1.331 -15.866 1.00 91.19 92 LEU A O 1
ATOM 759 N N . LYS A 1 93 ? 11.419 -1.438 -16.135 1.00 91.81 93 LYS A N 1
ATOM 760 C CA . LYS A 1 93 ? 11.370 -2.886 -16.358 1.00 91.81 93 LYS A CA 1
ATOM 761 C C . LYS A 1 93 ? 12.183 -3.309 -17.577 1.00 91.81 93 LYS A C 1
ATOM 763 O O . LYS A 1 93 ? 12.950 -4.260 -17.504 1.00 91.81 93 LYS A O 1
ATOM 768 N N . ARG A 1 94 ? 12.116 -2.544 -18.674 1.00 90.62 94 ARG A N 1
ATOM 769 C CA . ARG A 1 94 ? 13.001 -2.769 -19.831 1.00 90.62 94 ARG A CA 1
ATOM 770 C C . ARG A 1 94 ? 14.478 -2.639 -19.470 1.00 90.62 94 ARG A C 1
ATOM 772 O O . ARG A 1 94 ? 15.276 -3.406 -19.974 1.00 90.62 94 ARG A O 1
ATOM 779 N N . ILE A 1 95 ? 14.854 -1.690 -18.614 1.00 88.12 95 ILE A N 1
ATOM 780 C CA . ILE A 1 95 ? 16.251 -1.555 -18.170 1.00 88.12 95 ILE A CA 1
ATOM 781 C C . ILE A 1 95 ? 16.670 -2.756 -17.319 1.00 88.12 95 ILE A C 1
ATOM 783 O O . ILE A 1 95 ? 17.770 -3.252 -17.509 1.00 88.12 95 ILE A O 1
ATOM 787 N N . ALA A 1 96 ? 15.793 -3.220 -16.428 1.00 86.75 96 ALA A N 1
ATOM 788 C CA . ALA A 1 96 ? 16.062 -4.337 -15.527 1.00 86.75 96 ALA A CA 1
ATOM 789 C C . ALA A 1 96 ? 16.150 -5.707 -16.227 1.00 86.75 96 ALA A C 1
ATOM 791 O O . ALA A 1 96 ? 16.740 -6.618 -15.659 1.00 86.75 96 ALA A O 1
ATOM 7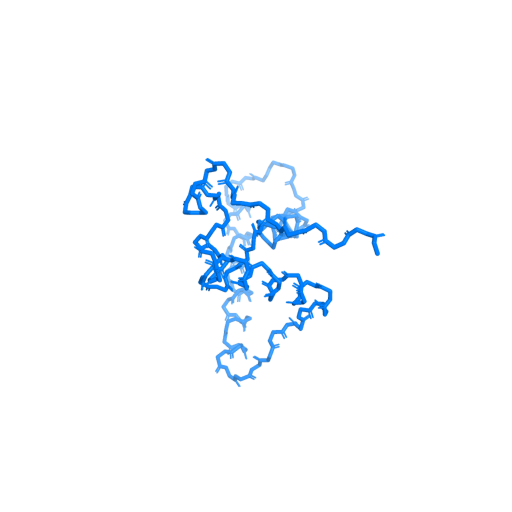92 N N . LEU A 1 97 ? 15.549 -5.853 -17.418 1.00 82.25 97 LEU A N 1
ATOM 793 C CA . LEU A 1 97 ? 15.481 -7.118 -18.167 1.00 82.25 97 LEU A CA 1
ATOM 794 C C . LEU A 1 97 ? 16.385 -7.180 -19.414 1.00 82.25 97 LEU A C 1
ATOM 796 O O . LEU A 1 97 ? 16.580 -8.261 -19.957 1.00 82.25 97 LEU A O 1
ATOM 800 N N . VAL A 1 98 ? 16.866 -6.040 -19.927 1.00 71.44 98 VAL A N 1
ATOM 801 C CA . VAL A 1 98 ? 17.666 -5.963 -21.177 1.00 71.44 98 VAL A CA 1
ATOM 802 C C . VAL A 1 98 ? 19.175 -5.857 -20.902 1.00 71.44 98 VAL A C 1
ATOM 804 O O . VAL A 1 98 ? 19.980 -5.986 -21.823 1.00 71.44 98 VAL A O 1
ATOM 807 N N . LEU A 1 99 ? 19.563 -5.623 -19.648 1.00 56.69 99 LEU A N 1
ATOM 808 C CA . LEU A 1 99 ? 20.945 -5.641 -19.165 1.00 56.69 99 LEU A CA 1
ATOM 809 C C . LEU A 1 99 ? 21.133 -6.808 -18.201 1.00 56.69 99 LEU A C 1
ATOM 811 O O . LEU A 1 99 ? 22.245 -7.377 -18.229 1.00 56.69 99 LEU A O 1
#

Radius of gyration: 20.0 Å; Cα contacts (8 Å, |Δi|>4): 30; chains: 1; bounding box: 46×23×56 Å

Organism: NCBI:txid392033

Solvent-accessible surface area (backbone atoms only — not comparable to full-atom values): 6196 Å² total; per-residue (Å²): 139,83,84,70,75,81,69,84,68,96,59,64,65,84,76,40,94,48,38,68,33,44,76,71,74,44,73,80,65,61,62,68,56,54,52,47,52,53,55,46,52,62,70,63,69,53,97,78,61,54,71,71,58,46,51,54,47,50,53,54,50,50,55,52,50,51,52,56,48,50,42,41,73,74,68,45,76,75,86,78,76,58,66,71,56,55,53,47,50,55,53,50,35,50,56,73,72,77,108

Sequence (99 aa):
NLGGRRGKPKFSLQLWDIYERVIQDLSRSNNAVEGWHHAFNNRVSIKHPSITKLAKCILREQSRFEIDTERLRAGGQPKKKKKVYENLDGRLKRIALVL